Protein AF-A0A7R8WZN6-F1 (afdb_monomer)

Organism: NCBI:txid163714

Foldseek 3Di:
DQCCLVPQDLADDPPDACCVDGCVVPVVVLLVCLLPDPAADPVNLSSLSSLLVNLQNQQQRDQCLVSLVSLLVSVLVVLDDDDDDPDRDHDSPCCVPPCLLSSLVSNLSNLVSNCRHCVPSSVVSVVVSCVSCVVCPPPVNDDPSCVNVVSNVVD

Radius of gyration: 16.04 Å; Cα contacts (8 Å, |Δi|>4): 153; chains: 1; bounding box: 45×27×36 Å

Sequence (155 aa):
MFHLDCFLPTLLRPGCSHDSSGSGLWLNKILSLWTNSVNGGEWQGYAISLCGRLARENIGLVDWTPYLPEIFSRLLRCFIIPVRYGGFGINTELCESETTTTTSSNITEWIVSMFGNGQEAVWNHLEALLKSLNSFFHPSNSGPWERVLVGFLNN

Structure (mmCIF, N/CA/C/O backbone):
data_AF-A0A7R8WZN6-F1
#
_entry.id   AF-A0A7R8WZN6-F1
#
loop_
_atom_site.group_PDB
_atom_site.id
_atom_site.type_symbol
_atom_site.label_atom_id
_atom_site.label_alt_id
_atom_site.label_comp_id
_atom_site.label_asym_id
_atom_site.label_entity_id
_atom_site.label_seq_id
_atom_site.pdbx_PDB_ins_code
_atom_site.Cartn_x
_atom_site.Cartn_y
_atom_site.Cartn_z
_atom_site.occupancy
_atom_site.B_iso_or_equiv
_atom_site.auth_seq_id
_atom_site.auth_comp_id
_atom_site.auth_asym_id
_atom_site.auth_atom_id
_atom_site.pdbx_PDB_model_num
ATOM 1 N N . MET A 1 1 ? -7.787 -16.675 -5.575 1.00 83.56 1 MET A N 1
ATOM 2 C CA . MET A 1 1 ? -7.861 -15.293 -5.055 1.00 83.56 1 MET A CA 1
ATOM 3 C C . MET A 1 1 ? -9.025 -14.510 -5.637 1.00 83.56 1 MET A C 1
ATOM 5 O O . MET A 1 1 ? -9.743 -13.924 -4.850 1.00 83.56 1 MET A O 1
ATOM 9 N N . PHE A 1 2 ? -9.289 -14.593 -6.947 1.00 86.62 2 PHE A N 1
ATOM 10 C CA . PHE A 1 2 ? -10.473 -13.999 -7.594 1.00 86.62 2 PHE A CA 1
ATOM 11 C C . PHE A 1 2 ? -11.788 -14.143 -6.799 1.00 86.62 2 PHE A C 1
ATOM 13 O O . PHE A 1 2 ? -12.416 -13.154 -6.457 1.00 86.62 2 PHE A O 1
ATOM 20 N N . HIS A 1 3 ? -12.161 -15.365 -6.397 1.00 91.81 3 HIS A N 1
ATOM 21 C CA . HIS A 1 3 ? -13.378 -15.587 -5.601 1.00 91.81 3 HIS A CA 1
ATOM 22 C C . HIS A 1 3 ? -13.389 -14.830 -4.262 1.00 91.81 3 HIS A C 1
ATOM 24 O O . HIS A 1 3 ? -14.442 -14.382 -3.823 1.00 91.81 3 HIS A O 1
ATOM 30 N N . LEU A 1 4 ? -12.235 -14.681 -3.604 1.00 91.12 4 LEU A N 1
ATOM 31 C CA . LEU A 1 4 ? -12.151 -13.897 -2.372 1.00 91.12 4 LEU A CA 1
ATOM 32 C C . LEU A 1 4 ? -12.333 -12.411 -2.679 1.00 91.12 4 LEU A C 1
ATOM 34 O O . LEU A 1 4 ? -13.074 -11.733 -1.982 1.00 91.12 4 LEU A O 1
ATOM 38 N N . ASP A 1 5 ? -11.732 -11.921 -3.754 1.00 89.50 5 ASP A N 1
ATOM 39 C CA . ASP A 1 5 ? -11.902 -10.534 -4.172 1.00 89.50 5 ASP A CA 1
ATOM 40 C C . ASP A 1 5 ? -13.359 -10.194 -4.526 1.00 89.50 5 ASP A C 1
ATOM 42 O O . ASP A 1 5 ? -13.856 -9.150 -4.120 1.00 89.50 5 ASP A O 1
ATOM 46 N N . CYS A 1 6 ? -14.102 -11.105 -5.160 1.00 87.88 6 CYS A N 1
ATOM 47 C CA . CYS A 1 6 ? -15.516 -10.874 -5.472 1.00 87.88 6 CYS A CA 1
ATOM 48 C C . CYS A 1 6 ? -16.457 -11.052 -4.273 1.00 87.88 6 CYS A C 1
ATOM 50 O O . CYS A 1 6 ? -17.414 -10.295 -4.124 1.00 87.88 6 CYS A O 1
ATOM 52 N N . PHE A 1 7 ? -16.237 -12.082 -3.450 1.00 91.88 7 PHE A N 1
ATOM 53 C CA . PHE A 1 7 ? -17.251 -12.551 -2.497 1.00 91.88 7 PHE A CA 1
ATOM 54 C C . PHE A 1 7 ? -16.882 -12.353 -1.032 1.00 91.88 7 PHE A C 1
ATOM 56 O O . PHE A 1 7 ? -17.764 -12.459 -0.179 1.00 91.88 7 PHE A O 1
ATOM 63 N N . LEU A 1 8 ? -15.615 -12.085 -0.702 1.00 92.44 8 LEU A N 1
ATOM 64 C CA . LEU A 1 8 ? -15.229 -11.892 0.689 1.00 92.44 8 LEU A CA 1
ATOM 65 C C . LEU A 1 8 ? -15.821 -10.566 1.196 1.00 92.44 8 LEU A C 1
ATOM 67 O O . LEU A 1 8 ? -15.574 -9.517 0.586 1.00 92.44 8 LEU A O 1
ATOM 71 N N . PRO A 1 9 ? -16.605 -10.586 2.289 1.00 89.69 9 PRO A N 1
ATOM 72 C CA . PRO A 1 9 ? -17.179 -9.371 2.844 1.00 89.69 9 PRO A CA 1
ATOM 73 C C . PRO A 1 9 ? -16.092 -8.485 3.453 1.00 89.69 9 PRO A C 1
ATOM 75 O O . PRO A 1 9 ? -15.342 -8.909 4.335 1.00 89.69 9 PRO A O 1
ATOM 78 N N . THR A 1 10 ? -16.033 -7.246 2.979 1.00 90.75 10 THR A N 1
ATOM 79 C CA . THR A 1 10 ? -15.131 -6.193 3.460 1.00 90.75 10 THR A CA 1
ATOM 80 C C . THR A 1 10 ? -15.851 -5.184 4.347 1.00 90.75 10 THR A C 1
ATOM 82 O O . THR A 1 10 ? -15.231 -4.624 5.244 1.00 90.75 10 THR A O 1
ATOM 85 N N . LEU A 1 11 ? -17.161 -5.009 4.167 1.00 86.62 11 LEU A N 1
ATOM 86 C CA . LEU A 1 11 ? -17.994 -4.122 4.974 1.00 86.62 11 LEU A CA 1
ATOM 87 C C . LEU A 1 11 ? -18.715 -4.918 6.067 1.00 86.62 11 LEU A C 1
ATOM 89 O O . LEU A 1 11 ? -19.419 -5.892 5.786 1.00 86.62 11 LEU A O 1
ATOM 93 N N . LEU A 1 12 ? -18.545 -4.502 7.321 1.00 77.12 12 LEU A N 1
ATOM 94 C CA . LEU A 1 12 ? -19.265 -5.061 8.465 1.00 77.12 12 LEU A CA 1
ATOM 95 C C . LEU A 1 12 ? -20.397 -4.132 8.904 1.00 77.12 12 LEU A C 1
ATOM 97 O O . LEU A 1 12 ? -20.390 -2.928 8.654 1.00 77.12 12 LEU A O 1
ATOM 101 N N . ARG A 1 13 ? -21.395 -4.699 9.589 1.00 74.88 13 ARG A N 1
ATOM 102 C CA . ARG A 1 13 ? -22.478 -3.905 10.176 1.00 74.88 13 ARG A CA 1
ATOM 103 C C . ARG A 1 13 ? -21.899 -2.956 11.241 1.00 74.88 13 ARG A C 1
ATOM 105 O O . ARG A 1 13 ? -21.095 -3.418 12.056 1.00 74.88 13 ARG A O 1
ATOM 112 N N . PRO A 1 14 ? -22.344 -1.684 11.303 1.00 65.88 14 PRO A N 1
ATOM 113 C CA . PRO A 1 14 ? -21.911 -0.753 12.342 1.00 65.88 14 PRO A CA 1
ATOM 114 C C . PRO A 1 14 ? -22.085 -1.365 13.739 1.00 65.88 14 PRO A C 1
ATOM 116 O O . PRO A 1 14 ? -23.176 -1.827 14.078 1.00 65.88 14 PRO A O 1
ATOM 119 N N . GLY A 1 15 ? -21.003 -1.405 14.521 1.00 67.06 15 GLY A N 1
ATOM 120 C CA . GLY A 1 15 ? -20.971 -1.986 15.870 1.00 67.06 15 GLY A CA 1
ATOM 121 C C . GLY A 1 15 ? -20.378 -3.398 15.981 1.00 67.06 15 GLY A C 1
ATOM 122 O O . GLY A 1 15 ? -20.181 -3.869 17.098 1.00 67.06 15 GLY A O 1
ATOM 123 N N . CYS A 1 16 ? -20.056 -4.075 14.873 1.00 67.94 16 CYS A N 1
ATOM 124 C CA . CYS A 1 16 ? -19.242 -5.298 14.907 1.00 67.94 16 CYS A CA 1
ATOM 125 C C . CYS A 1 16 ? -17.748 -4.940 14.916 1.00 67.94 16 CYS A C 1
ATOM 127 O O . CYS A 1 16 ? -17.314 -4.111 14.119 1.00 67.94 16 CYS A O 1
ATOM 129 N N . SER A 1 17 ? -16.956 -5.566 15.795 1.00 70.81 17 SER A N 1
ATOM 130 C CA . SER A 1 17 ? -15.498 -5.389 15.782 1.00 70.81 17 SER A CA 1
ATOM 131 C C . SER A 1 17 ? -14.873 -6.175 14.630 1.00 70.81 17 SER A C 1
ATOM 133 O O . SER A 1 17 ? -15.166 -7.362 14.445 1.00 70.81 17 SER A O 1
ATOM 135 N N . HIS A 1 18 ? -13.974 -5.518 13.897 1.00 72.06 18 HIS A N 1
ATOM 136 C CA . HIS A 1 18 ? -13.148 -6.153 12.875 1.00 72.06 18 HIS A CA 1
ATOM 137 C C . HIS A 1 18 ? -12.151 -7.160 13.465 1.00 72.06 18 HIS A C 1
ATOM 139 O O . HIS A 1 18 ? -11.697 -8.039 12.743 1.00 72.06 18 HIS A O 1
ATOM 145 N N . ASP A 1 19 ? -11.828 -7.087 14.757 1.00 70.56 19 ASP A N 1
ATOM 146 C CA . ASP A 1 19 ? -10.825 -7.968 15.369 1.00 70.56 19 ASP A CA 1
ATOM 147 C C . ASP A 1 19 ? -11.362 -9.386 15.600 1.00 70.56 19 ASP A C 1
ATOM 149 O O . ASP A 1 19 ? -10.641 -10.369 15.444 1.00 70.56 19 ASP A O 1
ATOM 153 N N . SER A 1 20 ? -12.647 -9.507 15.949 1.00 72.88 20 SER A N 1
ATOM 154 C CA . SER A 1 20 ? -13.308 -10.791 16.222 1.00 72.88 20 SER A CA 1
ATOM 155 C C . SER A 1 20 ? -14.184 -11.291 15.070 1.00 72.88 20 SER A C 1
ATOM 157 O O . SER A 1 20 ? -14.699 -12.409 15.128 1.00 72.88 20 SER A O 1
ATOM 159 N N . SER A 1 21 ? -14.363 -10.491 14.015 1.00 78.00 21 SER A N 1
ATOM 160 C CA . SER A 1 21 ? -15.199 -10.823 12.858 1.00 78.00 21 SER A CA 1
ATOM 161 C C . SER A 1 21 ? -14.732 -10.104 11.588 1.00 78.00 21 SER A C 1
ATOM 163 O O . SER A 1 21 ? -14.041 -9.097 11.653 1.00 78.00 21 SER A O 1
ATOM 165 N N . GLY A 1 22 ? -15.088 -10.607 10.403 1.00 85.25 22 GLY A N 1
ATOM 166 C CA . GLY A 1 22 ? -14.700 -9.973 9.136 1.00 85.25 22 GLY A CA 1
ATOM 167 C C . GLY A 1 22 ? -13.187 -9.958 8.907 1.00 85.25 22 GLY A C 1
ATOM 168 O O . GLY A 1 22 ? -12.572 -11.024 8.854 1.00 85.25 22 GLY A O 1
ATOM 169 N N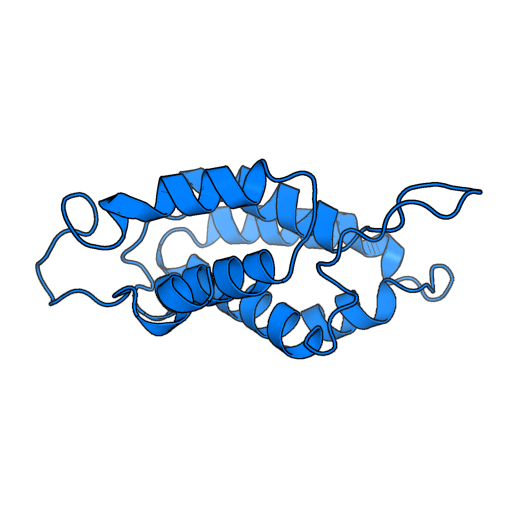 . SER A 1 23 ? -12.596 -8.770 8.723 1.00 86.50 23 SER A N 1
ATOM 170 C CA . SER A 1 23 ? -11.208 -8.617 8.257 1.00 86.50 23 SER A CA 1
ATOM 171 C C . SER A 1 23 ? -10.147 -9.135 9.223 1.00 86.50 23 SER A C 1
ATOM 173 O O . SER A 1 23 ? -9.141 -9.665 8.754 1.00 86.50 23 SER A O 1
ATOM 175 N N . GLY A 1 24 ? -10.358 -9.097 10.539 1.00 87.81 24 GLY A N 1
ATOM 176 C CA . GLY A 1 24 ? -9.403 -9.643 11.514 1.00 87.81 24 GLY A CA 1
ATOM 177 C C . GLY A 1 24 ? -9.161 -11.148 11.364 1.00 87.81 24 GLY A C 1
ATOM 178 O O . GLY A 1 24 ? -8.099 -11.642 11.734 1.00 87.81 24 GLY A O 1
ATOM 179 N N . LEU A 1 25 ? -10.086 -11.886 10.736 1.00 90.75 25 LEU A N 1
ATOM 180 C CA . LEU A 1 25 ? -9.955 -13.333 10.520 1.00 90.75 25 LEU A CA 1
ATOM 181 C C . LEU A 1 25 ? -9.004 -13.700 9.372 1.00 90.75 25 LEU A C 1
ATOM 183 O O . LEU A 1 25 ? -8.448 -14.806 9.350 1.00 90.75 25 LEU A O 1
ATOM 187 N N . TRP A 1 26 ? -8.849 -12.810 8.389 1.00 92.69 26 TRP A N 1
ATOM 188 C CA . TRP A 1 26 ? -8.207 -13.137 7.113 1.00 92.69 26 TRP A CA 1
ATOM 189 C C . TRP A 1 26 ? -7.143 -12.139 6.658 1.00 92.69 26 TRP A C 1
ATOM 191 O O . TRP A 1 26 ? -6.233 -12.549 5.938 1.00 92.69 26 TRP A O 1
ATOM 201 N N . LEU A 1 27 ? -7.198 -10.873 7.084 1.00 93.56 27 LEU A N 1
ATOM 202 C CA . LEU A 1 27 ? -6.327 -9.805 6.583 1.00 93.56 27 LEU A CA 1
ATOM 203 C C . LEU A 1 27 ? -4.847 -10.138 6.771 1.00 93.56 27 LEU A C 1
ATOM 205 O O . LEU A 1 27 ? -4.089 -10.119 5.806 1.00 93.56 27 LEU A O 1
ATOM 209 N N . ASN A 1 28 ? -4.453 -10.532 7.983 1.00 93.88 28 ASN A N 1
ATOM 210 C CA . ASN A 1 28 ? -3.065 -10.881 8.288 1.00 93.88 28 ASN A CA 1
ATOM 211 C C . ASN A 1 28 ? -2.563 -12.050 7.413 1.00 93.88 28 ASN A C 1
ATOM 213 O O . ASN A 1 28 ? -1.465 -12.000 6.862 1.00 93.88 28 ASN A O 1
ATOM 217 N N . LYS A 1 29 ? -3.395 -13.075 7.191 1.00 93.69 29 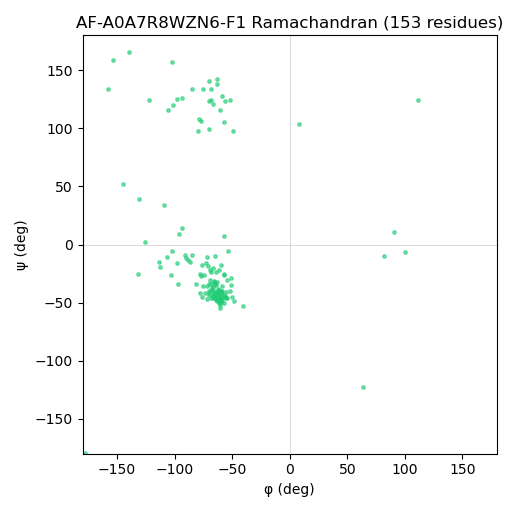LYS A N 1
ATOM 218 C CA . LYS A 1 29 ? -3.039 -14.228 6.345 1.00 93.69 29 LYS A CA 1
ATOM 219 C C . LYS A 1 29 ? -2.871 -13.836 4.877 1.00 93.69 29 LYS A C 1
ATOM 221 O O . LYS A 1 29 ? -1.952 -14.315 4.223 1.00 93.69 29 LYS A O 1
ATOM 226 N N . ILE A 1 30 ? -3.746 -12.975 4.357 1.00 93.00 30 ILE A N 1
ATOM 227 C CA . ILE A 1 30 ? -3.651 -12.496 2.973 1.00 93.00 30 ILE A CA 1
ATOM 228 C C . ILE A 1 30 ? -2.424 -11.598 2.793 1.00 93.00 30 ILE A C 1
ATOM 230 O O . ILE A 1 30 ? -1.673 -11.801 1.841 1.00 93.00 30 ILE A O 1
ATOM 234 N N . LEU A 1 31 ? -2.186 -10.657 3.712 1.00 92.88 31 LEU A N 1
ATOM 235 C CA . LEU A 1 31 ? -1.025 -9.769 3.653 1.00 92.88 31 LEU A CA 1
ATOM 236 C C . LEU A 1 31 ? 0.279 -10.550 3.764 1.00 92.88 31 LEU A C 1
ATOM 238 O O . LEU A 1 31 ? 1.131 -10.394 2.900 1.00 92.88 31 LEU A O 1
ATOM 242 N N . SER A 1 32 ? 0.403 -11.452 4.739 1.00 92.12 32 SER A N 1
ATOM 243 C CA . SER A 1 32 ? 1.598 -12.293 4.884 1.00 92.12 32 SER A CA 1
ATOM 244 C C . SER A 1 32 ? 1.836 -13.189 3.667 1.00 92.12 32 SER A C 1
ATOM 246 O O . SER A 1 32 ? 2.978 -13.341 3.234 1.00 92.12 32 SER A O 1
ATOM 248 N N . LEU A 1 33 ? 0.787 -13.755 3.060 1.00 90.62 33 LEU A N 1
ATOM 249 C CA . LEU A 1 33 ? 0.915 -14.504 1.809 1.00 90.62 33 LEU A CA 1
ATOM 250 C C . LEU A 1 33 ? 1.420 -13.603 0.672 1.00 90.62 33 LEU A C 1
ATOM 252 O O . LEU A 1 33 ? 2.322 -13.987 -0.074 1.00 90.62 33 LEU A O 1
ATOM 256 N N . TRP A 1 34 ? 0.856 -12.404 0.538 1.00 87.88 34 TRP A N 1
ATOM 257 C CA . TRP A 1 34 ? 1.220 -11.454 -0.510 1.00 87.88 34 TRP A CA 1
ATOM 258 C C . TRP A 1 34 ? 2.653 -10.922 -0.344 1.00 87.88 34 TRP A C 1
ATOM 260 O O . TRP A 1 34 ? 3.423 -10.958 -1.308 1.00 87.88 34 TRP A O 1
ATOM 270 N N . THR A 1 35 ? 3.061 -10.526 0.866 1.00 87.06 35 THR A N 1
ATOM 271 C CA . THR A 1 35 ? 4.388 -9.950 1.153 1.00 87.06 35 THR A CA 1
ATOM 272 C C . THR A 1 35 ? 5.520 -10.970 1.006 1.00 87.06 35 THR A C 1
ATOM 274 O O . THR A 1 35 ? 6.600 -10.610 0.517 1.00 87.06 35 THR A O 1
ATOM 277 N N . ASN A 1 36 ? 5.261 -12.241 1.341 1.00 85.00 36 ASN A N 1
ATOM 278 C CA . ASN A 1 36 ? 6.235 -13.337 1.264 1.00 85.00 36 ASN A CA 1
ATOM 279 C C . ASN A 1 36 ? 6.258 -14.078 -0.082 1.00 85.00 36 ASN A C 1
ATOM 281 O O . ASN A 1 36 ? 7.179 -14.855 -0.340 1.00 85.00 36 ASN A O 1
ATOM 285 N N . SER A 1 37 ? 5.279 -13.861 -0.962 1.00 77.38 37 SER A N 1
ATOM 286 C CA . SER A 1 37 ? 5.242 -14.540 -2.261 1.00 77.38 37 SER A CA 1
ATOM 287 C C . SER A 1 37 ? 6.395 -14.099 -3.176 1.00 77.38 37 SER A C 1
ATOM 289 O O . SER A 1 37 ? 6.535 -12.924 -3.507 1.00 77.38 37 SER A O 1
ATOM 291 N N . VAL A 1 38 ? 7.243 -15.033 -3.612 1.00 64.94 38 VAL A N 1
ATOM 292 C CA . VAL A 1 38 ? 8.384 -14.720 -4.499 1.00 64.94 38 VAL A CA 1
ATOM 293 C C . VAL A 1 38 ? 7.949 -14.622 -5.965 1.00 64.94 38 VAL A C 1
ATOM 295 O O . VAL A 1 38 ? 8.449 -13.768 -6.691 1.00 64.94 38 VAL A O 1
ATOM 298 N N . ASN A 1 39 ? 6.960 -15.424 -6.375 1.00 61.00 39 ASN A N 1
ATOM 299 C CA . ASN A 1 39 ? 6.476 -15.468 -7.754 1.00 61.00 39 ASN A CA 1
ATOM 300 C C . ASN A 1 39 ? 5.167 -14.675 -7.899 1.00 61.00 39 ASN A C 1
ATOM 302 O O . ASN A 1 39 ? 4.171 -14.962 -7.226 1.00 61.00 39 ASN A O 1
ATOM 306 N N . GLY A 1 40 ? 5.218 -13.656 -8.764 1.00 59.72 40 GLY A N 1
ATOM 307 C CA . GLY A 1 40 ? 4.078 -12.906 -9.291 1.00 59.72 40 GLY A CA 1
ATOM 308 C C . GLY A 1 40 ? 3.130 -13.840 -10.017 1.00 59.72 40 GLY A C 1
ATOM 309 O O . GLY A 1 40 ? 3.596 -14.581 -10.862 1.00 59.72 40 GLY A O 1
ATOM 310 N N . GLY A 1 41 ? 1.847 -13.818 -9.679 1.00 67.88 41 GLY A N 1
ATOM 311 C CA . GLY A 1 41 ? 0.795 -14.404 -10.503 1.00 67.88 41 GLY A CA 1
ATOM 312 C C . GLY A 1 41 ? -0.410 -13.477 -10.491 1.00 67.88 41 GLY A C 1
ATOM 313 O O . GLY A 1 41 ? -0.500 -12.611 -9.614 1.00 67.88 41 GLY A O 1
ATOM 314 N N . GLU A 1 42 ? -1.363 -13.677 -11.401 1.00 72.56 42 GLU A N 1
ATOM 315 C CA . GLU A 1 42 ? -2.572 -12.834 -11.529 1.00 72.56 42 GLU A CA 1
ATOM 316 C C . GLU A 1 42 ? -3.320 -12.643 -10.200 1.00 72.56 42 GLU A C 1
ATOM 318 O O . GLU A 1 42 ? -3.927 -11.607 -9.928 1.00 72.56 42 GLU A O 1
ATOM 323 N N . TRP A 1 43 ? -3.211 -13.630 -9.307 1.00 82.06 43 TRP A N 1
ATOM 324 C CA . TRP A 1 43 ? -3.820 -13.606 -7.986 1.00 82.06 43 TRP A CA 1
ATOM 325 C C . TRP A 1 43 ? -3.408 -12.416 -7.110 1.00 82.06 43 TRP A C 1
ATOM 327 O O . TRP A 1 43 ? -4.181 -12.024 -6.235 1.00 82.06 43 TRP A O 1
ATOM 337 N N . GLN A 1 44 ? -2.225 -11.840 -7.331 1.00 81.38 44 GLN A N 1
ATOM 338 C CA . GLN A 1 44 ? -1.739 -10.700 -6.556 1.00 81.38 44 GLN A CA 1
ATOM 339 C C . GLN A 1 44 ? -2.521 -9.421 -6.867 1.00 81.38 44 GLN A C 1
ATOM 341 O O . GLN A 1 44 ? -2.764 -8.639 -5.952 1.00 81.38 44 GLN A O 1
ATOM 346 N N . GLY A 1 45 ? -2.976 -9.241 -8.113 1.00 82.50 45 GLY A N 1
ATOM 347 C CA . GLY A 1 45 ? -3.854 -8.129 -8.482 1.00 82.50 45 GLY A CA 1
ATOM 348 C C . GLY A 1 45 ? -5.176 -8.181 -7.714 1.00 82.50 45 GLY A C 1
ATOM 349 O O . GLY A 1 45 ? -5.593 -7.182 -7.134 1.00 82.50 45 GLY A O 1
ATOM 350 N N . TYR A 1 46 ? -5.770 -9.374 -7.597 1.00 87.31 46 TYR A N 1
ATOM 351 C CA . TYR A 1 46 ? -6.974 -9.595 -6.784 1.00 87.31 46 TYR A CA 1
ATOM 352 C C . TYR A 1 46 ? -6.727 -9.381 -5.285 1.00 87.31 46 TYR A C 1
ATOM 354 O O . TYR A 1 46 ? -7.613 -8.921 -4.577 1.00 87.31 46 TYR A O 1
ATOM 362 N N . ALA A 1 47 ? -5.532 -9.699 -4.777 1.00 89.56 47 ALA A N 1
ATOM 363 C CA . ALA A 1 47 ? -5.187 -9.426 -3.381 1.00 89.56 47 ALA A CA 1
ATOM 364 C C . ALA A 1 47 ? -5.115 -7.915 -3.102 1.00 89.56 47 ALA A C 1
ATOM 366 O O . ALA A 1 47 ? -5.676 -7.450 -2.114 1.00 89.56 47 ALA A O 1
ATOM 367 N N . ILE A 1 48 ? -4.474 -7.154 -3.996 1.00 90.12 48 ILE A N 1
ATOM 368 C CA . ILE A 1 48 ? -4.397 -5.689 -3.919 1.00 90.12 48 ILE A CA 1
ATOM 369 C C . ILE A 1 48 ? -5.796 -5.078 -4.028 1.00 90.12 48 ILE A C 1
ATOM 371 O O . ILE A 1 48 ? -6.135 -4.218 -3.223 1.00 90.12 48 ILE A O 1
ATOM 375 N N . SER A 1 49 ? -6.619 -5.539 -4.977 1.00 91.00 49 SER A N 1
ATOM 376 C CA . SER A 1 49 ? -7.993 -5.050 -5.143 1.00 91.00 49 SER A CA 1
ATOM 377 C C . SER A 1 49 ? -8.840 -5.302 -3.893 1.00 91.00 49 SER A C 1
ATOM 379 O O . SER A 1 49 ? -9.458 -4.373 -3.375 1.00 91.00 49 SER A O 1
ATOM 381 N N . LEU A 1 50 ? -8.763 -6.506 -3.319 1.00 92.94 50 LEU A N 1
ATOM 382 C CA . LEU A 1 50 ? -9.459 -6.857 -2.082 1.00 92.94 50 LEU A CA 1
ATOM 383 C C . LEU A 1 50 ? -9.012 -5.986 -0.899 1.00 92.94 50 LEU A C 1
ATOM 385 O O . LEU A 1 50 ? -9.849 -5.518 -0.123 1.00 92.94 50 LEU A O 1
ATOM 389 N N . CYS A 1 51 ? -7.705 -5.758 -0.746 1.00 93.38 51 CYS A N 1
ATOM 390 C CA . CYS A 1 51 ? -7.167 -4.902 0.311 1.00 93.38 51 CYS A CA 1
ATOM 391 C C . CYS A 1 51 ? -7.531 -3.424 0.106 1.00 93.38 51 CYS A C 1
ATOM 393 O O . CYS A 1 51 ? -7.891 -2.759 1.077 1.00 93.38 51 CYS A O 1
ATOM 395 N N . GLY A 1 52 ? -7.510 -2.930 -1.134 1.00 93.12 52 GLY A N 1
ATOM 396 C CA . GLY A 1 52 ? -7.966 -1.585 -1.486 1.00 93.12 52 GLY A CA 1
ATOM 397 C C . GLY A 1 52 ? -9.447 -1.390 -1.179 1.00 93.12 52 GLY A C 1
ATOM 398 O O . GLY A 1 52 ? -9.810 -0.444 -0.482 1.00 93.12 52 GLY A O 1
ATOM 399 N N . ARG A 1 53 ? -10.291 -2.353 -1.570 1.00 93.31 53 ARG A N 1
ATOM 400 C CA . ARG A 1 53 ? -11.724 -2.373 -1.245 1.00 93.31 53 ARG A CA 1
ATOM 401 C C . ARG A 1 53 ? -11.965 -2.382 0.263 1.00 93.31 53 ARG A C 1
ATOM 403 O O . ARG A 1 53 ? -12.778 -1.597 0.745 1.00 93.31 53 ARG A O 1
ATOM 410 N N . LEU A 1 54 ? -11.230 -3.208 1.015 1.00 93.69 54 LEU A N 1
ATOM 411 C CA . LEU A 1 54 ? -11.293 -3.216 2.479 1.00 93.69 54 LEU A CA 1
ATOM 412 C C . LEU A 1 54 ? -10.922 -1.852 3.067 1.00 93.69 54 LEU A C 1
ATOM 414 O O . LEU A 1 54 ? -11.636 -1.361 3.939 1.00 93.69 54 LEU A O 1
ATOM 418 N N . ALA A 1 55 ? -9.825 -1.249 2.609 1.00 93.31 55 ALA A N 1
ATOM 419 C CA . ALA A 1 55 ? -9.367 0.041 3.105 1.00 93.31 55 ALA A CA 1
ATOM 420 C C . ALA A 1 55 ? -10.387 1.148 2.810 1.00 93.31 55 ALA A C 1
ATOM 422 O O . ALA A 1 55 ? -10.744 1.891 3.722 1.00 93.31 55 ALA A O 1
ATOM 423 N N . ARG A 1 56 ? -10.903 1.221 1.575 1.00 93.19 56 ARG A N 1
ATOM 424 C CA . ARG A 1 56 ? -11.882 2.234 1.149 1.00 93.19 56 ARG A CA 1
ATOM 425 C C . ARG A 1 56 ? -13.192 2.139 1.923 1.00 93.19 56 ARG A C 1
ATOM 427 O O . ARG A 1 56 ? -13.781 3.155 2.275 1.00 93.19 56 ARG A O 1
ATOM 434 N N . GLU A 1 57 ? -13.680 0.930 2.173 1.00 92.12 57 GLU A N 1
ATOM 435 C CA . GLU A 1 57 ? -14.951 0.727 2.878 1.00 92.12 57 GLU A CA 1
ATOM 436 C C . GLU A 1 57 ? -14.843 0.951 4.391 1.00 92.12 57 GLU A C 1
ATOM 438 O O . GLU A 1 57 ? -15.859 1.162 5.048 1.00 92.12 57 GLU A O 1
ATOM 443 N N . ASN A 1 58 ? -13.625 0.939 4.940 1.00 89.81 58 ASN A N 1
ATOM 444 C CA . ASN A 1 58 ? -13.369 0.990 6.379 1.00 89.81 58 ASN A CA 1
ATOM 445 C C . ASN A 1 58 ? -12.319 2.054 6.738 1.00 89.81 58 ASN A C 1
ATOM 447 O O . ASN A 1 58 ? -11.466 1.837 7.606 1.00 89.81 58 ASN A O 1
ATOM 451 N N . ILE A 1 59 ? -12.375 3.210 6.065 1.00 90.94 59 ILE A N 1
ATOM 452 C CA . ILE A 1 59 ? -11.470 4.340 6.307 1.00 90.94 59 ILE A CA 1
ATOM 453 C C . ILE A 1 59 ? -11.553 4.742 7.782 1.00 90.94 59 ILE A C 1
ATOM 455 O O . ILE A 1 59 ? -12.624 5.043 8.305 1.00 90.94 59 ILE A O 1
ATOM 459 N N . GLY A 1 60 ? -10.406 4.733 8.460 1.00 86.75 60 GLY A N 1
ATOM 460 C CA . GLY A 1 60 ? -10.308 5.082 9.878 1.00 86.75 60 GLY A CA 1
ATOM 461 C C . GLY A 1 60 ? -10.668 3.953 10.855 1.00 86.75 60 GLY A C 1
ATOM 462 O O . GLY A 1 60 ? -10.399 4.095 12.045 1.00 86.75 60 GLY A O 1
ATOM 463 N N . LEU A 1 61 ? -11.229 2.834 10.380 1.00 86.38 61 LEU A N 1
ATOM 464 C CA . LEU A 1 61 ? -11.660 1.712 11.226 1.00 86.38 61 LEU A CA 1
ATOM 465 C C . LEU A 1 61 ? -10.622 0.587 11.310 1.00 86.38 61 LEU A C 1
ATOM 467 O O . LEU A 1 61 ? -10.503 -0.055 12.349 1.00 86.38 61 LEU A O 1
ATOM 471 N N . VAL A 1 62 ? -9.877 0.341 10.229 1.00 88.25 62 VAL A N 1
ATOM 472 C CA . VAL A 1 62 ? -8.789 -0.648 10.207 1.00 88.25 62 VAL A CA 1
ATOM 473 C C . VAL A 1 62 ? -7.467 0.046 10.530 1.00 88.25 62 VAL A C 1
ATOM 475 O O . VAL A 1 62 ? -7.096 1.007 9.852 1.00 88.25 62 VAL A O 1
ATOM 478 N N . ASP A 1 63 ? -6.745 -0.455 11.535 1.00 88.38 63 ASP A N 1
ATOM 479 C CA . ASP A 1 63 ? -5.371 -0.024 11.801 1.00 88.38 63 ASP A CA 1
ATOM 480 C C . ASP A 1 63 ? -4.404 -0.705 10.823 1.00 88.38 63 ASP A C 1
ATOM 482 O O . ASP A 1 63 ? -4.136 -1.909 10.893 1.00 88.38 63 ASP A O 1
ATOM 486 N N . TRP A 1 64 ? -3.892 0.086 9.883 1.00 92.06 64 TRP A N 1
ATOM 487 C CA . TRP A 1 64 ? -2.925 -0.361 8.883 1.00 92.06 64 TRP A CA 1
ATOM 488 C C . TRP A 1 64 ? -1.476 -0.239 9.354 1.00 92.06 64 TRP A C 1
ATOM 490 O O . TRP A 1 64 ? -0.595 -0.836 8.733 1.00 92.06 64 TRP A O 1
ATOM 500 N N . THR A 1 65 ? -1.223 0.489 10.446 1.00 92.31 65 THR A N 1
ATOM 501 C CA . THR A 1 65 ? 0.115 0.845 10.945 1.00 92.31 65 THR A CA 1
ATOM 502 C C . THR A 1 65 ? 1.062 -0.354 11.062 1.00 92.31 65 THR A C 1
ATOM 504 O O . THR A 1 65 ? 2.189 -0.253 10.568 1.00 92.31 65 THR A O 1
ATOM 507 N N . PRO A 1 66 ? 0.645 -1.518 11.607 1.00 92.38 66 PRO A N 1
ATOM 508 C CA . PRO A 1 66 ? 1.530 -2.679 11.736 1.00 92.38 66 PRO A CA 1
ATOM 509 C C . PRO A 1 66 ? 1.994 -3.260 10.394 1.00 92.38 66 PRO A C 1
ATOM 511 O O . PRO A 1 66 ? 3.029 -3.919 10.332 1.00 92.38 66 PRO A O 1
ATOM 514 N N . TYR A 1 67 ? 1.236 -3.030 9.321 1.00 93.50 67 TYR A N 1
ATOM 515 C CA . TYR A 1 67 ? 1.463 -3.634 8.009 1.00 93.50 67 TYR A CA 1
ATOM 516 C C . TYR A 1 67 ? 2.218 -2.714 7.041 1.00 93.50 67 TYR A C 1
ATOM 518 O O . TYR A 1 67 ? 2.745 -3.194 6.034 1.00 93.50 67 TYR A O 1
ATOM 526 N N . LEU A 1 68 ? 2.296 -1.406 7.326 1.00 94.50 68 LEU A N 1
ATOM 527 C CA . LEU A 1 68 ? 2.892 -0.416 6.418 1.00 94.50 68 LEU A CA 1
ATOM 528 C C . LEU A 1 68 ? 4.325 -0.772 5.986 1.00 94.50 68 LEU A C 1
ATOM 530 O O . LEU A 1 68 ? 4.587 -0.725 4.781 1.00 94.50 68 LEU A O 1
ATOM 534 N N . PRO A 1 69 ? 5.247 -1.192 6.881 1.00 94.69 69 PRO A N 1
ATOM 535 C CA . PRO A 1 69 ? 6.614 -1.495 6.467 1.00 94.69 69 PRO A CA 1
ATOM 536 C C . PRO A 1 69 ? 6.683 -2.599 5.407 1.00 94.69 69 PRO A C 1
ATOM 538 O O . PRO A 1 69 ? 7.417 -2.470 4.424 1.00 94.69 69 PRO A O 1
ATOM 541 N N . GLU A 1 70 ? 5.895 -3.666 5.564 1.00 92.62 70 GLU A N 1
ATOM 542 C CA . GLU A 1 70 ? 5.880 -4.781 4.616 1.00 92.62 70 GLU A CA 1
ATOM 543 C C . GLU A 1 70 ? 5.175 -4.413 3.309 1.00 92.62 70 GLU A C 1
ATOM 545 O O . GLU A 1 70 ? 5.677 -4.749 2.231 1.00 92.62 70 GLU A O 1
ATOM 550 N N . ILE A 1 71 ? 4.050 -3.691 3.395 1.00 93.19 71 ILE A N 1
ATOM 551 C CA . ILE A 1 71 ? 3.280 -3.246 2.229 1.00 93.19 71 ILE A CA 1
ATOM 552 C C . ILE A 1 71 ? 4.148 -2.358 1.342 1.00 93.19 71 ILE A C 1
ATOM 554 O O . ILE A 1 71 ? 4.348 -2.671 0.169 1.00 93.19 71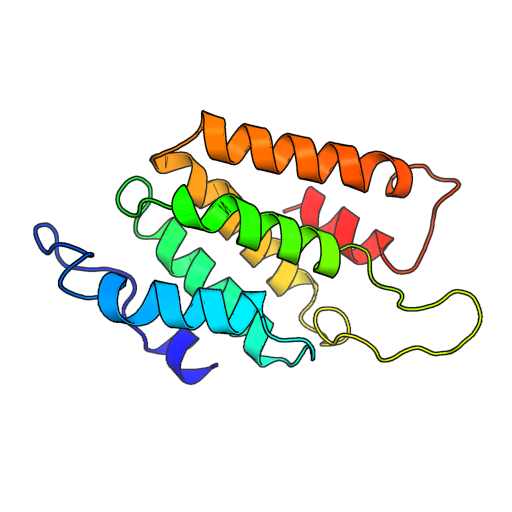 ILE A O 1
ATOM 558 N N . PHE A 1 72 ? 4.731 -1.293 1.895 1.00 93.00 72 PHE A N 1
ATOM 559 C CA . PHE A 1 72 ? 5.527 -0.344 1.118 1.00 93.00 72 PHE A CA 1
ATOM 560 C C . PHE A 1 72 ? 6.828 -0.962 0.594 1.00 93.00 72 PHE A C 1
ATOM 562 O O . PHE A 1 72 ? 7.195 -0.725 -0.558 1.00 93.00 72 PHE A O 1
ATOM 569 N N . SER A 1 73 ? 7.484 -1.832 1.369 1.00 89.69 73 SER A N 1
ATOM 570 C CA . SER A 1 73 ? 8.661 -2.578 0.892 1.00 89.69 73 SER A CA 1
ATOM 571 C C . SER A 1 73 ? 8.316 -3.533 -0.251 1.00 89.69 73 SER A C 1
ATOM 573 O O . SER A 1 73 ? 9.125 -3.774 -1.151 1.00 89.69 73 SER A O 1
ATOM 575 N N . ARG A 1 74 ? 7.117 -4.125 -0.233 1.00 87.00 74 ARG A N 1
ATOM 576 C CA . ARG A 1 74 ? 6.636 -4.954 -1.336 1.00 87.00 74 ARG A CA 1
ATOM 577 C C . ARG A 1 74 ? 6.282 -4.098 -2.549 1.00 87.00 74 ARG A C 1
ATOM 579 O O . ARG A 1 74 ? 6.761 -4.431 -3.626 1.00 87.00 74 ARG A O 1
ATOM 586 N N . LEU A 1 75 ? 5.544 -3.000 -2.390 1.00 87.25 75 LEU A N 1
ATOM 587 C CA . LEU A 1 75 ? 5.199 -2.078 -3.482 1.00 87.25 75 LEU A CA 1
ATOM 588 C C . LEU A 1 75 ? 6.444 -1.535 -4.192 1.00 87.25 75 LEU A C 1
ATOM 590 O O . LEU A 1 75 ? 6.517 -1.597 -5.416 1.00 87.25 75 LEU A O 1
ATOM 594 N N . LEU A 1 76 ? 7.467 -1.114 -3.443 1.00 85.62 76 LEU A N 1
ATOM 595 C CA . LEU A 1 76 ? 8.749 -0.683 -4.005 1.00 85.62 76 LEU A CA 1
ATOM 596 C C . LEU A 1 76 ? 9.369 -1.767 -4.901 1.00 85.62 76 LEU A C 1
ATOM 598 O O . LEU A 1 76 ? 9.778 -1.487 -6.026 1.00 85.62 76 LEU A O 1
ATOM 602 N N . ARG A 1 77 ? 9.380 -3.026 -4.439 1.00 79.06 77 ARG A N 1
ATOM 603 C CA . ARG A 1 77 ? 9.845 -4.165 -5.247 1.00 79.06 77 ARG A CA 1
ATOM 604 C C . ARG A 1 77 ? 8.986 -4.390 -6.487 1.00 79.06 77 ARG A C 1
ATOM 606 O O . ARG A 1 77 ? 9.538 -4.825 -7.482 1.00 79.06 77 ARG A O 1
ATOM 613 N N . CYS A 1 78 ? 7.685 -4.103 -6.443 1.00 75.69 78 CYS A N 1
ATOM 614 C CA . CYS A 1 78 ? 6.781 -4.247 -7.590 1.00 75.69 78 CYS A CA 1
ATOM 615 C C . CYS A 1 78 ? 7.036 -3.180 -8.666 1.00 75.69 78 CYS A C 1
ATOM 617 O O . CYS A 1 78 ? 6.944 -3.484 -9.850 1.00 75.69 78 CYS A O 1
ATOM 619 N N . PHE A 1 79 ? 7.395 -1.956 -8.266 1.00 74.62 79 PHE A N 1
ATOM 620 C CA . PHE A 1 79 ? 7.688 -0.851 -9.185 1.00 74.62 79 PHE A CA 1
ATOM 621 C C . PHE A 1 79 ? 9.084 -0.922 -9.835 1.00 74.62 79 PHE A C 1
ATOM 623 O O . PHE A 1 79 ? 9.275 -0.383 -10.921 1.00 74.62 79 PHE A O 1
ATOM 630 N N . ILE A 1 80 ? 10.058 -1.584 -9.196 1.00 65.12 80 ILE A N 1
ATOM 631 C CA . ILE A 1 80 ? 11.490 -1.550 -9.574 1.00 65.12 80 ILE A CA 1
ATOM 632 C C . ILE A 1 80 ? 11.934 -2.737 -10.468 1.00 65.12 80 ILE A C 1
ATOM 634 O O . ILE A 1 80 ? 13.118 -2.917 -10.735 1.00 65.12 80 ILE A O 1
ATOM 638 N N . ILE A 1 81 ? 11.027 -3.569 -10.985 1.00 57.50 81 ILE A N 1
ATOM 639 C CA . ILE A 1 81 ? 11.420 -4.821 -11.667 1.00 57.50 81 ILE A CA 1
ATOM 640 C C . ILE A 1 81 ? 11.937 -4.554 -13.095 1.00 57.50 81 ILE A C 1
ATOM 642 O O . ILE A 1 81 ? 11.155 -4.283 -14.004 1.00 57.50 81 ILE A O 1
ATOM 646 N N . PRO A 1 82 ? 13.265 -4.670 -13.300 1.00 44.69 82 PRO A N 1
ATOM 647 C CA . PRO A 1 82 ? 13.822 -5.815 -14.012 1.00 44.69 82 PRO A CA 1
ATOM 648 C C . PRO A 1 82 ? 14.852 -6.558 -13.152 1.00 44.69 82 PRO A C 1
ATOM 650 O O . PRO A 1 82 ? 15.854 -6.002 -12.695 1.00 44.69 82 PRO A O 1
ATOM 653 N N . VAL A 1 83 ? 14.635 -7.860 -12.960 1.00 46.81 83 VAL A N 1
ATOM 654 C CA . VAL A 1 83 ? 15.593 -8.724 -12.264 1.00 46.81 83 VAL A CA 1
ATOM 655 C C . VAL A 1 83 ? 16.713 -9.109 -13.238 1.00 46.81 83 VAL A C 1
ATOM 657 O O . VAL A 1 83 ? 16.572 -10.071 -13.981 1.00 46.81 83 VAL A O 1
ATOM 660 N N . ARG A 1 84 ? 17.840 -8.382 -13.152 1.00 35.28 84 ARG A N 1
ATOM 661 C CA . ARG A 1 84 ? 19.206 -8.631 -13.691 1.00 35.28 84 ARG A CA 1
ATOM 662 C C . ARG A 1 84 ? 19.663 -7.700 -14.821 1.00 35.28 84 ARG A C 1
ATOM 664 O O . ARG A 1 84 ? 19.117 -7.670 -15.916 1.00 35.28 84 ARG A O 1
ATOM 671 N N . TYR A 1 85 ? 20.810 -7.064 -14.573 1.00 35.94 85 TYR A N 1
ATOM 672 C CA . TYR A 1 85 ? 21.738 -6.609 -15.607 1.00 35.94 85 TYR A CA 1
ATOM 673 C C . TYR A 1 85 ? 22.222 -7.833 -16.411 1.00 35.94 85 TYR A C 1
ATOM 675 O O . TYR A 1 85 ? 22.877 -8.716 -15.857 1.00 35.94 85 TYR A O 1
ATOM 683 N N . GLY A 1 86 ? 21.900 -7.894 -17.706 1.00 37.56 86 GLY A N 1
ATOM 684 C CA . GLY A 1 86 ? 22.564 -8.789 -18.666 1.00 37.56 86 GLY A CA 1
ATOM 685 C C . GLY A 1 86 ? 21.988 -10.197 -18.877 1.00 37.56 86 GLY A C 1
ATOM 686 O O . GLY A 1 86 ? 22.627 -10.997 -19.553 1.00 37.56 86 GLY A O 1
ATOM 687 N N . GLY A 1 87 ? 20.800 -10.531 -18.373 1.00 33.50 87 GLY A N 1
ATOM 688 C CA . GLY A 1 87 ? 20.138 -11.794 -18.717 1.00 33.50 87 GLY A CA 1
ATOM 689 C C . GLY A 1 87 ? 18.640 -11.711 -18.477 1.00 33.50 87 GLY A C 1
ATOM 690 O O . GLY A 1 87 ? 18.240 -11.217 -17.430 1.00 33.50 87 GLY A O 1
ATOM 691 N N . PHE A 1 88 ? 17.838 -12.175 -19.442 1.00 44.25 88 PHE A N 1
ATOM 692 C CA . PHE A 1 88 ? 16.377 -12.278 -19.354 1.00 44.25 88 PHE A CA 1
ATOM 693 C C . PHE A 1 88 ? 15.969 -12.980 -18.048 1.00 44.25 88 PHE A C 1
ATOM 695 O O . PHE A 1 88 ? 16.042 -14.203 -17.936 1.00 44.25 88 PHE A O 1
ATOM 702 N N . GLY A 1 89 ? 15.611 -12.197 -17.032 1.00 37.22 89 GLY A N 1
ATOM 703 C CA . GLY A 1 89 ? 15.241 -12.676 -15.710 1.00 37.22 89 GLY A CA 1
ATOM 704 C C . GLY A 1 89 ? 13.741 -12.564 -15.512 1.00 37.22 89 GLY A C 1
ATOM 705 O O . GLY A 1 89 ? 13.206 -11.464 -15.514 1.00 37.22 89 GLY A O 1
ATOM 706 N N . ILE A 1 90 ? 13.124 -13.737 -15.364 1.00 41.53 90 ILE A N 1
ATOM 707 C CA . ILE A 1 90 ? 11.799 -14.053 -14.813 1.00 41.53 90 ILE A CA 1
ATOM 708 C C . ILE A 1 90 ? 10.936 -12.818 -14.515 1.00 41.53 90 ILE A C 1
ATOM 710 O O . ILE A 1 90 ? 11.128 -12.129 -13.511 1.00 41.53 90 ILE A O 1
ATOM 714 N N . ASN A 1 91 ? 9.968 -12.584 -15.397 1.00 41.78 91 ASN A N 1
ATOM 715 C CA . ASN A 1 91 ? 8.926 -11.584 -15.242 1.00 41.78 91 ASN A CA 1
ATOM 716 C C . ASN A 1 91 ? 8.180 -11.869 -13.936 1.00 41.78 91 ASN A C 1
ATOM 718 O O . ASN A 1 91 ? 7.416 -12.826 -13.846 1.00 41.78 91 ASN A O 1
ATOM 722 N N . THR A 1 92 ? 8.400 -11.080 -12.887 1.00 45.62 92 THR A N 1
ATOM 723 C CA . THR A 1 92 ? 7.474 -11.108 -11.754 1.00 45.62 92 THR A CA 1
ATOM 724 C C . THR A 1 92 ? 6.184 -10.473 -12.271 1.00 45.62 92 THR A C 1
ATOM 726 O O . THR A 1 92 ? 6.089 -9.255 -12.394 1.00 45.62 92 THR A O 1
ATOM 729 N N . GLU A 1 93 ? 5.229 -11.328 -12.635 1.00 47.94 93 GLU A N 1
ATOM 730 C CA . GLU A 1 93 ? 4.040 -11.109 -13.480 1.00 47.94 93 GLU A CA 1
ATOM 731 C C . GLU A 1 93 ? 3.057 -10.009 -13.035 1.00 47.94 93 GLU A C 1
ATOM 733 O O . GLU A 1 93 ? 2.004 -9.835 -13.641 1.00 47.94 93 GLU A O 1
ATOM 738 N N . LEU A 1 94 ? 3.377 -9.213 -12.012 1.00 47.53 94 LEU A N 1
ATOM 739 C CA . LEU A 1 94 ? 2.547 -8.083 -11.589 1.00 47.53 94 LEU A CA 1
ATOM 740 C C . LEU A 1 94 ? 2.334 -7.030 -12.691 1.00 47.53 94 LEU A C 1
ATOM 742 O O . LEU A 1 94 ? 1.420 -6.217 -12.572 1.00 47.53 94 LEU A O 1
ATOM 746 N N . CYS A 1 95 ? 3.161 -7.034 -13.743 1.00 44.12 95 CYS A N 1
ATOM 747 C CA . CYS A 1 95 ? 3.175 -6.001 -14.781 1.00 44.12 95 CYS A CA 1
ATOM 748 C C . CYS A 1 95 ? 3.027 -6.477 -16.234 1.00 44.12 95 CYS A C 1
ATOM 750 O O . CYS A 1 95 ? 3.054 -5.635 -17.135 1.00 44.12 95 CYS A O 1
ATOM 752 N N . GLU A 1 96 ? 2.858 -7.777 -16.482 1.00 39.81 96 GLU A N 1
ATOM 753 C CA . GLU A 1 96 ? 2.670 -8.299 -17.849 1.00 39.81 96 GLU A CA 1
ATOM 754 C C . GLU A 1 96 ? 1.241 -8.744 -18.171 1.00 39.81 96 GLU A C 1
ATOM 756 O O . GLU A 1 96 ? 0.929 -8.934 -19.343 1.00 39.81 96 GLU A O 1
ATOM 761 N N . SER A 1 97 ? 0.343 -8.838 -17.185 1.00 42.62 97 SER A N 1
ATOM 762 C CA . SER A 1 97 ? -1.082 -8.998 -17.492 1.00 42.62 97 SER A CA 1
ATOM 763 C C . SER A 1 97 ? -1.632 -7.695 -18.091 1.00 42.62 97 SER A C 1
ATOM 765 O O . SER A 1 97 ? -1.284 -6.602 -17.636 1.00 42.62 97 SER A O 1
ATOM 767 N N . GLU A 1 98 ? -2.510 -7.789 -19.094 1.00 40.38 98 GLU A N 1
ATOM 768 C CA . GLU A 1 98 ? -3.173 -6.664 -19.784 1.00 40.38 98 GLU A CA 1
ATOM 769 C C . GLU A 1 98 ? -3.909 -5.681 -18.835 1.00 40.38 98 GLU A C 1
ATOM 771 O O . GLU A 1 98 ? -4.351 -4.615 -19.257 1.00 40.38 98 GLU A O 1
ATOM 776 N N . THR A 1 99 ? -3.987 -5.980 -17.534 1.00 46.62 99 THR A N 1
ATOM 777 C CA . THR A 1 99 ? -4.672 -5.219 -16.478 1.00 46.62 99 THR A CA 1
ATOM 778 C C . THR A 1 99 ? -3.792 -4.221 -15.703 1.00 46.62 99 THR A C 1
ATOM 780 O O . THR A 1 99 ? -4.198 -3.754 -14.639 1.00 46.62 99 THR A O 1
ATOM 783 N N . THR A 1 100 ? -2.583 -3.885 -16.176 1.00 49.94 100 THR A N 1
ATOM 784 C CA . THR A 1 100 ? -1.640 -2.990 -15.452 1.00 49.94 100 THR A CA 1
ATOM 785 C C . THR A 1 100 ? -2.233 -1.658 -14.973 1.00 49.94 100 THR A C 1
ATOM 787 O O . THR A 1 100 ? -1.889 -1.199 -13.885 1.00 49.94 100 THR A O 1
ATOM 790 N N . THR A 1 101 ? -3.155 -1.057 -15.730 1.00 51.47 101 THR A N 1
ATOM 791 C CA . THR A 1 101 ? -3.837 0.189 -15.341 1.00 51.47 101 THR A CA 1
ATOM 792 C C . THR A 1 101 ? -4.734 -0.007 -14.121 1.00 51.47 101 THR A C 1
ATOM 794 O O . THR A 1 101 ? -4.686 0.798 -13.194 1.00 51.47 101 THR A O 1
ATOM 797 N N . THR A 1 102 ? -5.488 -1.109 -14.083 1.00 55.41 102 THR A N 1
ATOM 798 C CA . THR A 1 102 ? -6.360 -1.495 -12.964 1.00 55.41 102 THR A CA 1
ATOM 799 C C . THR A 1 102 ? -5.559 -1.787 -11.696 1.00 55.41 102 THR A C 1
ATOM 801 O O . THR A 1 102 ? -6.004 -1.490 -10.589 1.00 55.41 102 THR A O 1
ATOM 804 N N . THR A 1 103 ? -4.351 -2.338 -11.828 1.00 71.94 103 THR A N 1
ATOM 805 C CA . THR A 1 103 ? -3.482 -2.582 -10.671 1.00 71.94 103 THR A CA 1
ATOM 806 C C . THR A 1 103 ? -2.956 -1.271 -10.081 1.00 71.94 103 THR A C 1
ATOM 808 O O . THR A 1 103 ? -3.008 -1.114 -8.864 1.00 71.94 103 THR A O 1
ATOM 811 N N . SER A 1 104 ? -2.512 -0.310 -10.904 1.00 78.81 104 SER A N 1
ATOM 812 C CA . SER A 1 104 ? -2.043 0.996 -10.411 1.00 78.81 104 SER A CA 1
ATOM 813 C C . SER A 1 104 ? -3.148 1.783 -9.702 1.00 78.81 104 SER A C 1
ATOM 815 O O . SER A 1 104 ? -2.907 2.274 -8.602 1.00 78.81 104 SER A O 1
ATOM 817 N N . SER A 1 105 ? -4.366 1.828 -10.256 1.00 83.69 105 SER A N 1
ATOM 818 C CA . SER A 1 105 ? -5.509 2.474 -9.591 1.00 83.69 105 SER A CA 1
ATOM 819 C C . SER A 1 105 ? -5.848 1.820 -8.254 1.00 83.69 105 SER A C 1
ATOM 821 O O . SER A 1 105 ? -6.077 2.522 -7.274 1.00 83.69 105 SER A O 1
ATOM 823 N N . ASN A 1 106 ? -5.820 0.485 -8.178 1.00 87.31 106 ASN A N 1
ATOM 824 C CA . ASN A 1 106 ? -6.104 -0.229 -6.932 1.00 87.31 106 ASN A CA 1
ATOM 825 C C . ASN A 1 106 ? -5.022 0.021 -5.870 1.00 87.31 106 ASN A C 1
ATOM 827 O O . ASN A 1 106 ? -5.340 0.127 -4.688 1.00 87.31 106 ASN A O 1
ATOM 831 N N . ILE A 1 107 ? -3.747 0.126 -6.272 1.00 89.50 107 ILE A N 1
ATOM 832 C CA . ILE A 1 107 ? -2.650 0.490 -5.362 1.00 89.50 107 ILE A CA 1
ATOM 833 C C . ILE A 1 107 ? -2.855 1.912 -4.838 1.00 89.50 107 ILE A C 1
ATOM 835 O O . ILE A 1 107 ? -2.765 2.120 -3.628 1.00 89.50 107 ILE A O 1
ATOM 839 N N . THR A 1 108 ? -3.146 2.878 -5.714 1.00 90.31 108 THR A N 1
ATOM 840 C CA . THR A 1 108 ? -3.397 4.264 -5.300 1.00 90.31 108 THR A CA 1
ATOM 841 C C . THR A 1 108 ? -4.592 4.341 -4.356 1.00 90.31 108 THR A C 1
ATOM 843 O O . THR A 1 108 ? -4.470 4.899 -3.266 1.00 90.31 108 THR A O 1
ATOM 846 N N . GLU A 1 109 ? -5.722 3.730 -4.718 1.00 91.31 109 GLU A N 1
ATOM 847 C CA . GLU A 1 109 ? -6.925 3.689 -3.884 1.00 91.31 109 GLU A CA 1
ATOM 848 C C . GLU A 1 109 ? -6.627 3.080 -2.512 1.00 91.31 109 GLU A C 1
ATOM 850 O O . GLU A 1 109 ? -7.046 3.625 -1.487 1.00 91.31 109 GLU A O 1
ATOM 855 N N . TRP A 1 110 ? -5.857 1.990 -2.472 1.00 93.56 110 TRP A N 1
ATOM 856 C CA . TRP A 1 110 ? -5.450 1.362 -1.224 1.00 93.56 110 TRP A CA 1
ATOM 857 C C . TRP A 1 110 ? -4.608 2.313 -0.366 1.00 93.56 110 TRP A C 1
ATOM 859 O O . TRP A 1 110 ? -4.949 2.522 0.797 1.00 93.56 110 TRP A O 1
ATOM 869 N N . ILE A 1 111 ? -3.565 2.936 -0.928 1.00 93.94 111 ILE A N 1
ATOM 870 C CA . ILE A 1 111 ? -2.697 3.887 -0.210 1.00 93.94 111 ILE A CA 1
ATOM 871 C C . ILE A 1 111 ? -3.498 5.073 0.325 1.00 93.94 111 ILE A C 1
ATOM 873 O O . ILE A 1 111 ? -3.395 5.389 1.510 1.00 93.94 111 ILE A O 1
ATOM 877 N N . VAL A 1 112 ? -4.315 5.710 -0.515 1.00 93.06 112 VAL A N 1
ATOM 878 C CA . VAL A 1 112 ? -5.118 6.878 -0.127 1.00 93.06 112 VAL A CA 1
ATOM 879 C C . VAL A 1 112 ? -6.107 6.511 0.978 1.00 93.06 112 VAL A C 1
ATOM 881 O O . VAL A 1 112 ? -6.246 7.244 1.956 1.00 93.06 112 VAL A O 1
ATOM 884 N N . SER A 1 113 ? -6.737 5.340 0.888 1.00 93.31 113 SER A N 1
ATOM 885 C CA . SER A 1 113 ? -7.705 4.885 1.890 1.00 93.31 113 SER A CA 1
ATOM 886 C C . SER A 1 113 ? -7.068 4.549 3.248 1.00 93.31 113 SER A C 1
ATOM 888 O O . SER A 1 113 ? -7.748 4.598 4.274 1.00 93.31 113 SER A O 1
ATOM 890 N N . MET A 1 114 ? -5.759 4.262 3.297 1.00 93.50 114 MET A N 1
ATOM 891 C CA . MET A 1 114 ? -5.031 4.024 4.553 1.00 93.50 114 MET A CA 1
ATOM 892 C C . MET A 1 114 ? -4.834 5.299 5.396 1.00 93.50 114 MET A C 1
ATOM 894 O O . MET A 1 114 ? -4.639 5.195 6.608 1.00 93.50 114 MET A O 1
ATOM 898 N N . PHE A 1 115 ? -4.960 6.504 4.820 1.00 90.44 115 PHE A N 1
ATOM 899 C CA . PHE A 1 115 ? -4.788 7.771 5.554 1.00 90.44 115 PHE A CA 1
ATOM 900 C C . PHE A 1 115 ? -5.842 8.020 6.648 1.00 90.44 115 PHE A C 1
ATOM 902 O O . PHE A 1 115 ? -5.681 8.939 7.441 1.00 90.44 115 PHE A O 1
ATOM 909 N N . GLY A 1 116 ? -6.914 7.230 6.745 1.00 79.75 116 GLY A N 1
ATOM 910 C CA . GLY A 1 116 ? -7.980 7.484 7.722 1.00 79.75 116 GLY A CA 1
ATOM 911 C C . GLY A 1 116 ? -7.544 7.478 9.198 1.00 79.75 116 GLY A C 1
ATOM 912 O O . GLY A 1 116 ? -7.991 8.331 9.955 1.00 79.75 116 GLY A O 1
ATOM 913 N N . ASN A 1 117 ? -6.694 6.532 9.618 1.00 72.88 117 ASN A N 1
ATOM 914 C CA . ASN A 1 117 ? -6.367 6.280 11.038 1.00 72.88 117 ASN A CA 1
ATOM 915 C C . ASN A 1 117 ? -4.905 6.617 11.417 1.00 72.88 117 ASN A C 1
ATOM 917 O O . ASN A 1 117 ? -4.628 6.873 12.584 1.00 72.88 117 ASN A O 1
ATOM 921 N N . GLY A 1 118 ? -3.988 6.709 10.447 1.00 71.56 118 GLY A N 1
ATOM 922 C CA . GLY A 1 118 ? -2.549 6.861 10.70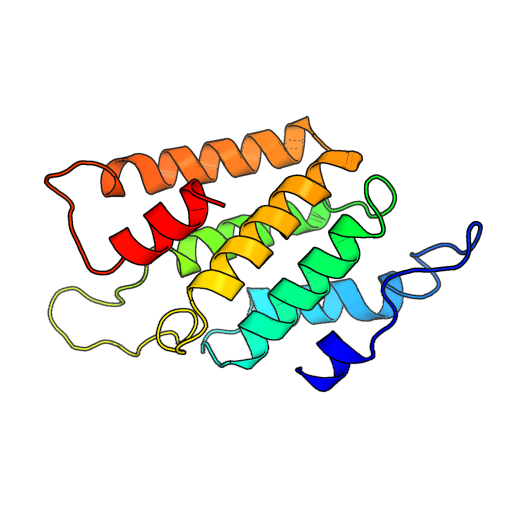3 1.00 71.56 118 GLY A CA 1
ATOM 923 C C . GLY A 1 118 ? -1.846 7.749 9.680 1.00 71.56 118 GLY A C 1
ATOM 924 O O . GLY A 1 118 ? -0.855 7.326 9.088 1.00 71.56 118 GLY A O 1
ATOM 925 N N . GLN A 1 119 ? -2.367 8.962 9.451 1.00 81.75 119 GLN A N 1
ATOM 926 C CA . GLN A 1 119 ? -1.902 9.877 8.392 1.00 81.75 119 GLN A CA 1
ATOM 927 C C . GLN A 1 119 ? -0.385 10.058 8.364 1.00 81.75 119 GLN A C 1
ATOM 929 O O . GLN A 1 119 ? 0.220 9.929 7.306 1.00 81.75 119 GLN A O 1
ATOM 934 N N . GLU A 1 120 ? 0.232 10.321 9.516 1.00 91.31 120 GLU A N 1
ATOM 935 C CA . GLU A 1 120 ? 1.673 10.567 9.598 1.00 91.31 120 GLU A CA 1
ATOM 936 C C . GLU A 1 120 ? 2.491 9.318 9.239 1.00 91.31 120 GLU A C 1
ATOM 938 O O . GLU A 1 120 ? 3.434 9.398 8.455 1.00 91.31 120 GLU A O 1
ATOM 943 N N . ALA A 1 121 ? 2.102 8.144 9.745 1.00 93.12 121 ALA A N 1
ATOM 944 C CA . ALA A 1 121 ? 2.799 6.895 9.450 1.00 93.12 121 ALA A CA 1
ATOM 945 C C . ALA A 1 121 ? 2.693 6.527 7.962 1.00 93.12 121 ALA A C 1
ATOM 947 O O . ALA A 1 121 ? 3.699 6.207 7.326 1.00 93.12 121 ALA A O 1
ATOM 948 N N . VAL A 1 122 ? 1.489 6.624 7.386 1.00 94.62 122 VAL A N 1
ATOM 949 C CA . VAL A 1 122 ? 1.261 6.363 5.957 1.00 94.62 122 VAL A CA 1
ATOM 950 C C . VAL A 1 122 ? 2.027 7.370 5.099 1.00 94.62 122 VAL A C 1
ATOM 952 O O . VAL A 1 122 ? 2.692 6.968 4.145 1.00 94.62 122 VAL A O 1
ATOM 955 N N . TRP A 1 123 ? 2.002 8.656 5.464 1.00 94.56 123 TRP A N 1
ATOM 956 C CA . TRP A 1 123 ? 2.747 9.705 4.770 1.00 94.56 123 TRP A CA 1
ATOM 957 C C . TRP A 1 123 ? 4.254 9.452 4.784 1.00 94.56 123 TRP A C 1
ATOM 959 O O . TRP A 1 123 ? 4.878 9.499 3.730 1.00 94.56 123 TRP A O 1
ATOM 969 N N . ASN A 1 124 ? 4.837 9.119 5.937 1.00 96.12 124 ASN A N 1
ATOM 970 C CA . ASN A 1 124 ? 6.273 8.861 6.057 1.00 96.12 124 ASN A CA 1
ATOM 971 C C . ASN A 1 124 ? 6.720 7.695 5.159 1.00 96.12 124 ASN A C 1
ATOM 973 O O . ASN A 1 124 ? 7.763 7.768 4.504 1.00 96.12 124 ASN A O 1
ATOM 977 N N . HIS A 1 125 ? 5.917 6.631 5.081 1.00 96.06 125 HIS A N 1
ATOM 978 C CA . HIS A 1 125 ? 6.189 5.509 4.183 1.00 96.06 125 HIS A CA 1
ATOM 979 C C . HIS A 1 125 ? 5.999 5.867 2.702 1.00 96.06 125 HIS A C 1
ATOM 981 O O . HIS A 1 125 ? 6.816 5.462 1.871 1.00 96.06 125 HIS A O 1
ATOM 987 N N . LEU A 1 126 ? 4.971 6.651 2.365 1.00 95.38 126 LEU A N 1
ATOM 988 C CA . LEU A 1 126 ? 4.745 7.136 1.003 1.00 95.38 126 LEU A CA 1
ATOM 989 C C . LEU A 1 126 ? 5.862 8.075 0.544 1.00 95.38 126 LEU A C 1
ATOM 991 O O . LEU A 1 126 ? 6.376 7.927 -0.562 1.00 95.38 126 LEU A O 1
ATOM 995 N N . GLU A 1 127 ? 6.294 8.998 1.396 1.00 95.88 127 GLU A N 1
ATOM 996 C CA . GLU A 1 127 ? 7.404 9.899 1.110 1.00 95.88 127 GLU A CA 1
ATOM 997 C C . GLU A 1 127 ? 8.699 9.107 0.877 1.00 95.88 127 GLU A C 1
ATOM 999 O O . GLU A 1 127 ? 9.419 9.364 -0.089 1.00 95.88 127 GLU A O 1
ATOM 1004 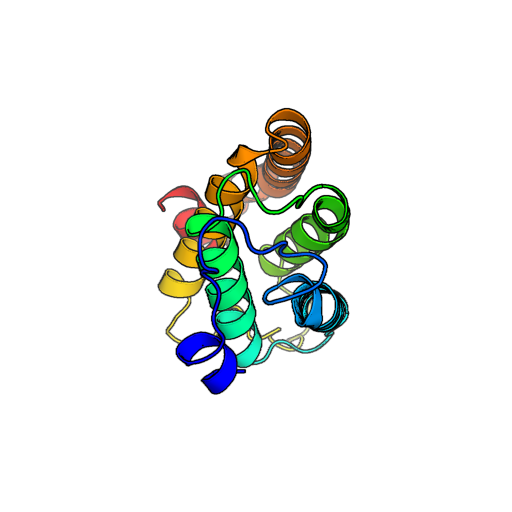N N . ALA A 1 128 ? 8.985 8.100 1.709 1.00 95.44 128 ALA A N 1
ATOM 1005 C CA . ALA A 1 128 ? 10.140 7.223 1.526 1.00 95.44 128 ALA A CA 1
ATOM 1006 C C . ALA A 1 128 ? 10.072 6.428 0.208 1.00 95.44 128 ALA A C 1
ATOM 1008 O O . ALA A 1 128 ? 11.086 6.302 -0.488 1.00 95.44 128 ALA A O 1
ATOM 1009 N N . LEU A 1 129 ? 8.888 5.931 -0.167 1.00 92.94 129 LEU A N 1
ATOM 1010 C CA . LEU A 1 129 ? 8.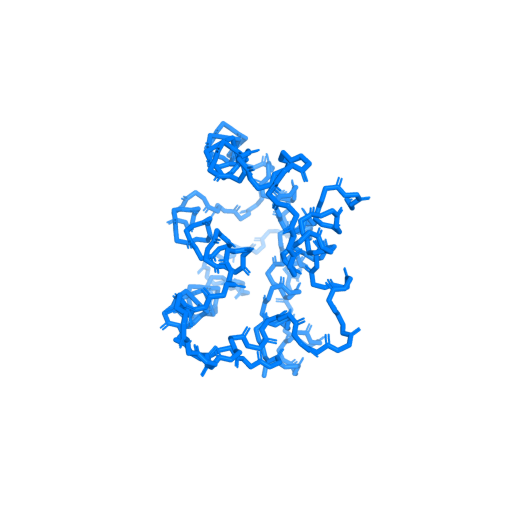650 5.267 -1.451 1.00 92.94 129 LEU A CA 1
ATOM 1011 C C . LEU A 1 129 ? 8.946 6.218 -2.618 1.00 92.94 129 LEU A C 1
ATOM 1013 O O . LEU A 1 129 ? 9.742 5.883 -3.493 1.00 92.94 129 LEU A O 1
ATOM 1017 N N . LEU A 1 130 ? 8.369 7.421 -2.607 1.00 92.44 130 LEU A N 1
ATOM 1018 C CA . LEU A 1 130 ? 8.556 8.424 -3.659 1.00 92.44 130 LEU A CA 1
ATOM 1019 C C . LEU A 1 130 ? 10.017 8.876 -3.769 1.00 92.44 130 LEU A C 1
ATOM 1021 O O . LEU A 1 130 ? 10.555 8.945 -4.873 1.00 92.44 130 LEU A O 1
ATOM 1025 N N . LYS A 1 131 ? 10.701 9.102 -2.640 1.00 93.31 131 LYS A N 1
ATOM 1026 C CA . LYS A 1 131 ? 12.146 9.393 -2.612 1.00 93.31 131 LYS A CA 1
ATOM 1027 C C . LYS A 1 131 ? 12.965 8.267 -3.243 1.00 93.31 131 LYS A C 1
ATOM 1029 O O . LYS A 1 131 ? 13.906 8.548 -3.980 1.00 93.31 131 LYS A O 1
ATOM 1034 N N . SER A 1 132 ? 12.590 7.011 -2.995 1.00 90.56 132 SER A N 1
ATOM 1035 C CA . SER A 1 132 ? 13.261 5.837 -3.572 1.00 90.56 132 SER A CA 1
ATOM 1036 C C . SER A 1 132 ? 13.031 5.705 -5.081 1.00 90.56 132 SER A C 1
ATOM 1038 O O . SER A 1 132 ? 13.901 5.211 -5.794 1.00 90.56 132 SER A O 1
ATOM 1040 N N . LEU A 1 133 ? 11.882 6.170 -5.579 1.00 87.56 133 LEU A N 1
ATOM 1041 C CA . LEU A 1 133 ? 11.533 6.164 -7.002 1.00 87.56 133 LEU A CA 1
ATOM 1042 C C . LEU A 1 133 ? 12.046 7.400 -7.760 1.00 87.56 133 LEU A C 1
ATOM 1044 O O . LEU A 1 133 ? 12.096 7.377 -8.986 1.00 87.56 133 LEU A O 1
ATOM 1048 N N . ASN A 1 134 ? 12.462 8.460 -7.058 1.00 89.06 134 ASN A N 1
ATOM 1049 C CA . ASN A 1 134 ? 12.782 9.770 -7.634 1.00 89.06 134 ASN A CA 1
ATOM 1050 C C . ASN A 1 134 ? 13.770 9.714 -8.815 1.00 89.06 134 ASN A C 1
ATOM 1052 O O . ASN A 1 134 ? 13.591 10.404 -9.815 1.00 89.06 134 ASN A O 1
ATOM 1056 N N . SER A 1 135 ? 14.802 8.869 -8.738 1.00 87.62 135 SER A N 1
ATOM 1057 C CA . SER A 1 135 ? 15.783 8.733 -9.821 1.00 87.62 135 SER A CA 1
ATOM 1058 C C . SER A 1 135 ? 15.184 8.146 -11.104 1.00 87.62 135 SER A C 1
ATOM 1060 O O . SER A 1 135 ? 15.611 8.534 -12.189 1.00 87.62 135 SER A O 1
ATOM 1062 N N . PHE A 1 136 ? 14.185 7.264 -11.012 1.00 84.44 136 PHE A N 1
ATOM 1063 C CA . PHE A 1 136 ? 13.543 6.623 -12.166 1.00 84.44 136 PHE A CA 1
ATOM 1064 C C . PHE A 1 136 ? 12.644 7.576 -12.964 1.00 84.44 136 PHE A C 1
ATOM 1066 O O . PHE A 1 136 ? 12.328 7.282 -14.112 1.00 84.44 136 PHE A O 1
ATOM 1073 N N . PHE A 1 137 ? 12.271 8.726 -12.390 1.00 83.69 137 PHE A N 1
ATOM 1074 C CA . PHE A 1 137 ? 11.511 9.774 -13.080 1.00 83.69 137 PHE A CA 1
ATOM 1075 C C . PHE A 1 137 ? 12.386 10.737 -13.891 1.00 83.69 137 PHE A C 1
ATOM 1077 O O . PHE A 1 137 ? 11.868 11.567 -14.636 1.00 83.69 137 PHE A O 1
ATOM 1084 N N . HIS A 1 138 ? 13.713 10.663 -13.758 1.00 86.88 138 HIS A N 1
ATOM 1085 C CA . HIS A 1 138 ? 14.599 11.503 -14.553 1.00 86.88 138 HIS A CA 1
ATOM 1086 C C . HIS A 1 138 ? 14.540 11.076 -16.035 1.00 86.88 138 HIS A C 1
ATOM 1088 O O . HIS A 1 138 ? 14.701 9.885 -16.302 1.00 86.88 138 HIS A O 1
ATOM 1094 N N . PRO A 1 139 ? 14.414 11.996 -17.015 1.00 85.81 139 PRO A N 1
ATOM 1095 C CA . PRO A 1 139 ? 14.291 11.638 -18.436 1.00 85.81 139 PRO A CA 1
ATOM 1096 C C . PRO A 1 139 ? 15.419 10.736 -18.966 1.00 85.81 139 PRO A C 1
ATOM 1098 O O . PRO A 1 139 ? 15.204 9.894 -19.834 1.00 85.81 139 PRO A O 1
ATOM 1101 N N . SER A 1 140 ? 16.631 10.862 -18.413 1.00 87.94 140 SER A N 1
ATOM 1102 C CA . SER A 1 140 ? 17.770 9.999 -18.775 1.00 87.94 140 SER A CA 1
ATOM 1103 C C . SER A 1 140 ? 17.675 8.557 -18.255 1.00 87.94 140 SER A C 1
ATOM 1105 O O . SER A 1 140 ? 18.465 7.725 -18.686 1.00 87.94 140 SER A O 1
ATOM 1107 N N . ASN A 1 141 ? 16.728 8.255 -17.363 1.00 83.00 141 ASN A N 1
ATOM 1108 C CA . ASN A 1 141 ? 16.489 6.935 -16.770 1.00 83.00 141 ASN A CA 1
ATOM 1109 C C . ASN A 1 141 ? 15.182 6.307 -17.292 1.00 83.00 141 ASN A C 1
ATOM 1111 O O . ASN A 1 141 ? 14.480 5.606 -16.561 1.00 83.00 141 ASN A O 1
ATOM 1115 N N . SER A 1 142 ? 14.857 6.569 -18.560 1.00 82.12 142 SER A N 1
ATOM 1116 C CA . SER A 1 142 ? 13.700 5.982 -19.242 1.00 82.12 142 SER A CA 1
ATOM 1117 C C . SER A 1 142 ? 13.842 4.460 -19.351 1.00 82.12 142 SER A C 1
ATOM 1119 O O . SER A 1 142 ? 14.935 3.939 -19.591 1.00 82.12 142 SER A O 1
ATOM 1121 N N . GLY A 1 143 ? 12.738 3.732 -19.203 1.00 77.75 143 GLY A N 1
ATOM 1122 C CA . GLY A 1 143 ? 12.753 2.273 -19.261 1.00 77.75 143 GLY A CA 1
ATOM 1123 C C . GLY A 1 143 ? 11.370 1.641 -19.112 1.00 77.75 143 GLY A C 1
ATOM 1124 O O . GLY A 1 143 ? 10.377 2.349 -18.954 1.00 77.75 143 GLY A O 1
ATOM 1125 N N . PRO A 1 144 ? 11.279 0.299 -19.132 1.00 73.31 144 PRO A N 1
ATOM 1126 C CA . PRO A 1 144 ? 10.000 -0.421 -19.076 1.00 73.31 144 PRO A CA 1
ATOM 1127 C C . PRO A 1 144 ? 9.128 -0.098 -17.848 1.00 73.31 144 PRO A C 1
ATOM 1129 O O . PRO A 1 144 ? 7.906 -0.225 -17.907 1.00 73.31 144 PRO A O 1
ATOM 1132 N N . TRP A 1 145 ? 9.743 0.346 -16.747 1.00 75.88 145 TRP A N 1
ATOM 1133 C CA . TRP A 1 145 ? 9.071 0.770 -15.512 1.00 75.88 145 TRP A CA 1
ATOM 1134 C C . TRP A 1 145 ? 8.259 2.064 -15.662 1.00 75.88 145 TRP A C 1
ATOM 1136 O O . TRP A 1 145 ? 7.318 2.281 -14.901 1.00 75.88 145 TRP A O 1
ATOM 1146 N N . GLU A 1 146 ? 8.579 2.915 -16.641 1.00 79.19 146 GLU A N 1
ATOM 1147 C CA . GLU A 1 146 ? 7.971 4.240 -16.812 1.00 79.19 146 GLU A CA 1
ATOM 1148 C C . GLU A 1 146 ? 6.447 4.166 -16.935 1.00 79.19 146 GLU A C 1
ATOM 1150 O O . GLU A 1 146 ? 5.740 4.889 -16.239 1.00 79.19 146 GLU A O 1
ATOM 1155 N N . ARG A 1 147 ? 5.921 3.223 -17.730 1.00 76.38 147 ARG A N 1
ATOM 1156 C CA . ARG A 1 147 ? 4.470 3.022 -17.898 1.00 76.38 147 ARG A CA 1
ATOM 1157 C C . ARG A 1 147 ? 3.758 2.792 -16.562 1.00 76.38 147 ARG A C 1
ATOM 1159 O O . ARG A 1 147 ? 2.662 3.300 -16.346 1.00 76.38 147 ARG A O 1
ATOM 1166 N N . VAL A 1 148 ? 4.380 2.020 -15.678 1.00 75.56 148 VAL A N 1
ATOM 1167 C CA . VAL A 1 148 ? 3.814 1.630 -14.382 1.00 75.56 148 VAL A CA 1
ATOM 1168 C C . VAL A 1 148 ? 3.885 2.797 -13.406 1.00 75.56 148 VAL A C 1
ATOM 1170 O O . VAL A 1 148 ? 2.897 3.096 -12.740 1.00 75.56 148 VAL A O 1
ATOM 1173 N N . LEU A 1 149 ? 5.031 3.480 -13.360 1.00 80.69 149 LEU A N 1
ATOM 1174 C CA . LEU A 1 149 ? 5.260 4.633 -12.491 1.00 80.69 149 LEU A CA 1
ATOM 1175 C C . LEU A 1 149 ? 4.374 5.821 -12.869 1.00 80.69 149 LEU A C 1
ATOM 1177 O O . LEU A 1 149 ? 3.754 6.426 -12.000 1.00 80.69 149 LEU A O 1
ATOM 1181 N N . VAL A 1 150 ? 4.263 6.127 -14.162 1.00 82.69 150 VAL A N 1
ATOM 1182 C CA . VAL A 1 150 ? 3.367 7.173 -14.670 1.00 82.69 150 VAL A CA 1
ATOM 1183 C C . VAL A 1 150 ? 1.910 6.796 -14.409 1.00 82.69 150 VAL A C 1
ATOM 1185 O O . VAL A 1 150 ? 1.135 7.634 -13.960 1.00 82.69 150 VAL A O 1
ATOM 1188 N N . GLY A 1 151 ? 1.537 5.528 -14.615 1.00 81.19 151 GLY A N 1
ATOM 1189 C CA . GLY A 1 151 ? 0.206 5.034 -14.263 1.00 81.19 151 GLY A CA 1
ATO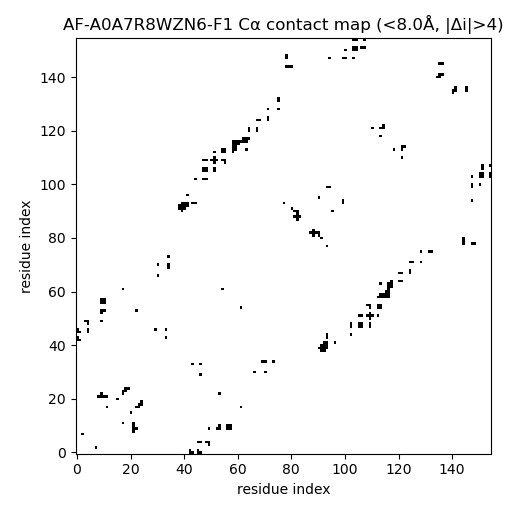M 1190 C C . GLY A 1 151 ? -0.101 5.178 -12.771 1.00 81.19 151 GLY A C 1
ATOM 1191 O O . GLY A 1 151 ? -1.209 5.553 -12.415 1.00 81.19 151 GLY A O 1
ATOM 1192 N N . PHE A 1 152 ? 0.869 4.922 -11.896 1.00 83.56 152 PHE A N 1
ATOM 1193 C CA . PHE A 1 152 ? 0.720 5.116 -10.454 1.00 83.56 152 PHE A CA 1
ATOM 1194 C C . PHE A 1 152 ? 0.549 6.593 -10.065 1.00 83.56 152 PHE A C 1
ATOM 1196 O O . PHE A 1 152 ? -0.284 6.889 -9.219 1.00 83.56 152 PHE A O 1
ATOM 1203 N N . LEU A 1 153 ? 1.288 7.515 -10.694 1.00 84.44 153 LEU A N 1
ATOM 1204 C CA . LEU A 1 153 ? 1.195 8.954 -10.404 1.00 84.44 153 LEU A CA 1
ATOM 1205 C C . LEU A 1 153 ? -0.064 9.635 -10.962 1.00 84.44 153 LEU A C 1
ATOM 1207 O O . LEU A 1 153 ? -0.457 10.682 -10.454 1.00 84.44 153 LEU A O 1
ATOM 1211 N N . ASN A 1 154 ? -0.645 9.095 -12.034 1.00 83.94 154 ASN A N 1
ATOM 1212 C CA . ASN A 1 154 ? -1.782 9.707 -12.726 1.00 83.94 154 ASN A CA 1
ATOM 1213 C C . ASN A 1 154 ? -3.158 9.250 -12.209 1.00 83.94 154 ASN A C 1
ATOM 1215 O O . ASN A 1 154 ? -4.164 9.803 -12.655 1.00 83.94 154 ASN A O 1
ATOM 1219 N N . ASN A 1 155 ? -3.209 8.234 -11.344 1.00 72.44 155 ASN A N 1
ATOM 1220 C CA . A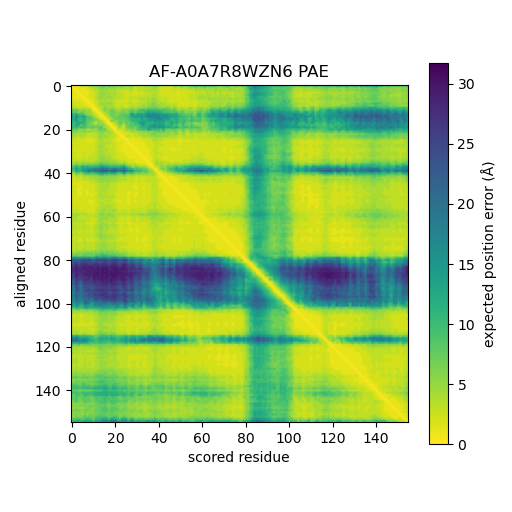SN A 1 155 ? -4.430 7.805 -10.649 1.00 72.44 155 ASN A CA 1
ATOM 1221 C C . ASN A 1 155 ? -4.493 8.446 -9.265 1.00 72.44 155 ASN A C 1
ATOM 1223 O O . ASN A 1 155 ? -5.625 8.673 -8.787 1.00 72.44 155 ASN A O 1
#

InterPro domains:
  IPR032430 Proteasome ac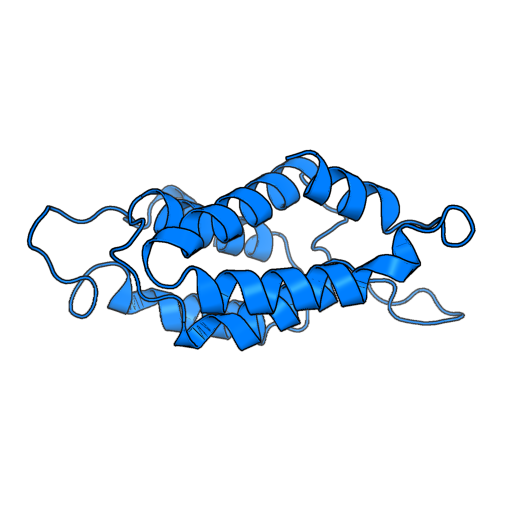tivator Blm10, middle HEAT repeats region [PF16507] (126-154)
  IPR035309 Proteasome activator complex subunit 4 [PTHR32170] (4-154)

Solvent-accessible surface area (backbone atoms only — not comparable to full-atom values): 8970 Å² total; per-residue (Å²): 86,59,67,51,43,75,66,55,69,58,74,74,64,93,89,63,59,47,73,88,36,65,52,52,76,45,49,66,61,53,49,53,51,59,64,68,51,84,74,45,45,77,50,55,52,30,50,44,40,37,51,14,51,31,25,57,67,33,56,48,72,60,85,55,73,91,49,46,70,54,52,52,56,41,51,52,57,67,61,65,66,72,56,59,92,91,51,98,42,78,77,59,35,75,69,73,52,97,54,44,67,61,45,28,40,28,50,41,48,23,58,63,24,51,42,54,64,40,47,67,64,50,47,55,52,49,51,52,50,50,62,72,46,50,68,59,72,38,83,93,46,70,55,89,44,46,66,56,56,51,43,40,74,76,92

Secondary structure (DSSP, 8-state):
-HHHHHHS--PPPTT--TTTSGGGGTHHHHHHHHHH--S--THHHHHHHHHHHHHHHTTTTS--GGGHHHHHHHHHHHHS----TTS-----GGGTSTTHHHHHHHHHHHHHHHTTT-HHHHHHHHHHHHHHHGGGGSGGG-STTHHHHHHHHH-

Nearest PDB structures (foldseek):
  8cvs-assembly1_c  TM=8.145E-01  e=5.019E-05  Homo sapiens
  5jmd-assembly1_A  TM=3.450E-01  e=9.928E+00  Bacteroides thetaiotaomicron VPI-5482
  4he8-assembly2_I  TM=2.212E-01  e=6.762E+00  Thermus thermophilus HB8

Mean predicted aligned error: 7.59 Å

pLDDT: mean 79.66, std 16.69, range [33.5, 96.12]